Protein AF-A0A657B3E6-F1 (afdb_monomer_lite)

Foldseek 3Di:
DDDDLQVLCVVLVADRDPPVAQAPVVCCVVPVVSQVSQVVVHDVSNCSNCVNHDHPDPDQLPPPDPVVLLVVLVVVVVVPQQALVSCCVVDVNSSVSCVVVVCCCVSHNDPVPPVPDLVRLLVVLLVDQALVRCCVVPVPSSVSCVVVVCSCVSHVDD

Structure (mmCIF, N/CA/C/O backbone):
data_AF-A0A657B3E6-F1
#
_entry.id   AF-A0A657B3E6-F1
#
loop_
_atom_site.group_PDB
_atom_site.id
_atom_site.type_symbol
_atom_site.label_atom_id
_atom_site.label_alt_id
_atom_site.label_comp_id
_atom_site.label_asym_id
_atom_site.label_entity_id
_atom_site.label_seq_id
_atom_site.pdbx_PDB_ins_code
_atom_site.Cartn_x
_atom_site.Cartn_y
_atom_site.Cartn_z
_atom_site.occupancy
_atom_site.B_iso_or_equiv
_atom_site.auth_seq_id
_atom_site.auth_comp_id
_atom_site.auth_asym_id
_atom_site.auth_atom_id
_atom_site.pdbx_PDB_model_num
ATOM 1 N N . MET A 1 1 ? 27.544 -9.808 -36.982 1.00 41.88 1 MET A N 1
ATOM 2 C CA . MET A 1 1 ? 28.045 -8.652 -36.207 1.00 41.88 1 MET A CA 1
ATOM 3 C C . MET A 1 1 ? 26.848 -7.877 -35.679 1.00 41.88 1 MET A C 1
ATOM 5 O O . MET A 1 1 ? 26.099 -7.336 -36.481 1.00 41.88 1 MET A O 1
ATOM 9 N N . SER A 1 2 ? 26.595 -7.907 -34.370 1.00 53.66 2 SER A N 1
ATOM 10 C CA . SER A 1 2 ? 25.442 -7.220 -33.769 1.00 53.66 2 SER A CA 1
ATOM 11 C C . SER A 1 2 ? 25.738 -5.728 -33.638 1.00 53.66 2 SER A C 1
ATOM 13 O O . SER A 1 2 ? 26.699 -5.354 -32.972 1.00 53.66 2 SER A O 1
ATOM 15 N N . GLN A 1 3 ? 24.933 -4.879 -34.278 1.00 59.78 3 GLN A N 1
ATOM 16 C CA . GLN A 1 3 ? 25.069 -3.424 -34.178 1.00 59.78 3 GLN A CA 1
ATOM 17 C C . GLN A 1 3 ? 24.864 -2.951 -32.729 1.00 59.78 3 GLN A C 1
ATOM 19 O O . GLN A 1 3 ? 23.985 -3.449 -32.009 1.00 59.78 3 GLN A O 1
ATOM 24 N N . SER A 1 4 ? 25.652 -1.959 -32.306 1.00 70.62 4 SER A N 1
ATOM 25 C CA . SER A 1 4 ? 25.488 -1.323 -30.993 1.00 70.62 4 SER A CA 1
ATOM 26 C C . SER A 1 4 ? 24.078 -0.725 -30.862 1.00 70.62 4 SER A C 1
ATOM 28 O O . SER A 1 4 ? 23.470 -0.308 -31.851 1.00 70.62 4 SER A O 1
ATOM 30 N N . ILE A 1 5 ? 23.524 -0.687 -29.646 1.00 68.25 5 ILE A N 1
ATOM 31 C CA . ILE A 1 5 ? 22.192 -0.108 -29.374 1.00 68.25 5 ILE A CA 1
ATOM 32 C C . ILE A 1 5 ? 22.131 1.348 -29.868 1.00 68.25 5 ILE A C 1
ATOM 34 O O . ILE A 1 5 ? 21.112 1.774 -30.406 1.00 68.25 5 ILE A O 1
ATOM 38 N N . GLU A 1 6 ? 23.239 2.084 -29.770 1.00 66.50 6 GLU A N 1
ATOM 39 C CA . GLU A 1 6 ? 23.354 3.473 -30.234 1.00 66.50 6 GLU A CA 1
ATOM 40 C C . GLU A 1 6 ? 23.257 3.596 -31.761 1.00 66.50 6 GLU A C 1
ATOM 42 O O . GLU A 1 6 ? 22.559 4.475 -32.271 1.00 66.50 6 GLU A O 1
ATOM 47 N N . GLN A 1 7 ? 23.884 2.672 -32.500 1.00 67.56 7 GLN A N 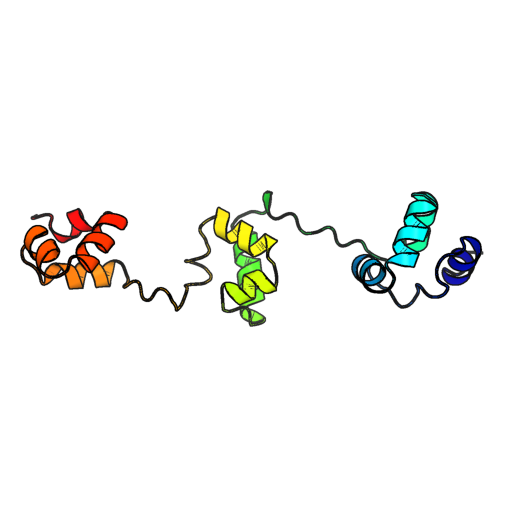1
ATOM 48 C CA . GLN A 1 7 ? 23.818 2.626 -33.967 1.00 67.56 7 GLN A CA 1
ATOM 49 C C . GLN A 1 7 ? 22.384 2.364 -34.441 1.00 67.56 7 GLN A C 1
ATOM 51 O O . GLN A 1 7 ? 21.894 3.039 -35.347 1.00 67.56 7 GLN A O 1
ATOM 56 N N . ARG A 1 8 ? 21.672 1.461 -33.758 1.00 69.88 8 ARG A N 1
ATOM 57 C CA . ARG A 1 8 ? 20.270 1.141 -34.052 1.00 69.88 8 ARG A CA 1
ATOM 58 C C . ARG A 1 8 ? 19.321 2.286 -33.708 1.00 69.88 8 ARG A C 1
ATOM 60 O O . ARG A 1 8 ? 18.450 2.628 -34.501 1.00 69.88 8 ARG A O 1
ATOM 67 N N . CYS A 1 9 ? 19.511 2.946 -32.565 1.00 67.25 9 CYS A N 1
ATOM 68 C CA . CYS A 1 9 ? 18.703 4.114 -32.196 1.00 67.25 9 CYS A CA 1
ATOM 69 C C . CYS A 1 9 ? 18.874 5.258 -33.204 1.00 67.25 9 CYS A C 1
ATOM 71 O O . CYS A 1 9 ? 17.884 5.872 -33.605 1.00 67.25 9 CYS A O 1
ATOM 73 N N . CYS A 1 10 ? 20.105 5.484 -33.675 1.00 70.88 10 CYS A N 1
ATOM 74 C CA . CYS A 1 10 ? 20.401 6.463 -34.716 1.00 70.88 10 CYS A CA 1
ATOM 75 C C . CYS A 1 10 ? 19.718 6.111 -36.052 1.00 70.88 10 CYS A C 1
ATOM 77 O O . CYS A 1 10 ? 19.150 6.997 -36.688 1.00 70.88 10 CYS A O 1
ATOM 79 N N . GLN A 1 11 ? 19.694 4.830 -36.442 1.00 71.19 11 GLN A N 1
ATOM 80 C CA . GLN A 1 11 ? 19.016 4.352 -37.657 1.00 71.19 11 GLN A CA 1
ATOM 81 C C . GLN A 1 11 ? 17.497 4.604 -37.632 1.00 71.19 11 GLN A C 1
ATOM 83 O O . GLN A 1 11 ? 16.902 4.922 -38.660 1.00 71.19 11 GLN A O 1
ATOM 88 N N . PHE A 1 12 ? 16.860 4.510 -36.462 1.00 70.44 12 PHE A N 1
ATOM 89 C CA . PHE A 1 12 ? 15.415 4.724 -36.314 1.00 70.44 12 PHE A CA 1
ATOM 90 C C . PHE A 1 12 ? 15.014 6.176 -36.003 1.00 70.44 12 PHE A C 1
ATOM 92 O O . PHE A 1 12 ? 13.819 6.459 -35.858 1.00 70.44 12 PHE A O 1
ATOM 99 N N . GLY A 1 13 ? 15.977 7.102 -35.907 1.00 69.12 13 GLY A N 1
ATOM 100 C CA . GLY A 1 13 ? 15.731 8.491 -35.501 1.00 69.12 13 GLY A CA 1
ATOM 101 C C . GLY A 1 13 ? 15.276 8.619 -34.041 1.00 69.12 13 GLY A C 1
ATOM 102 O O . GLY A 1 13 ? 14.509 9.518 -33.700 1.00 69.12 13 GLY A O 1
ATOM 103 N N . ILE A 1 14 ? 15.697 7.686 -33.184 1.00 73.50 14 ILE A N 1
ATOM 104 C CA . ILE A 1 14 ? 15.425 7.666 -31.742 1.00 73.50 14 ILE A CA 1
ATOM 105 C C . ILE A 1 14 ? 16.641 8.265 -31.014 1.00 73.50 14 ILE A C 1
ATOM 107 O O . ILE A 1 14 ? 17.760 8.229 -31.525 1.00 73.50 14 ILE A O 1
ATOM 111 N N . ALA A 1 15 ? 16.423 8.861 -29.833 1.00 66.12 15 ALA A N 1
ATOM 112 C CA . ALA A 1 15 ? 17.466 9.523 -29.044 1.00 66.12 15 ALA A CA 1
ATOM 113 C C . ALA A 1 15 ? 18.758 8.688 -28.941 1.00 66.12 15 ALA A C 1
ATOM 115 O O . ALA A 1 15 ? 18.711 7.492 -28.660 1.00 66.12 15 ALA A O 1
ATOM 116 N N . ARG A 1 16 ? 19.904 9.354 -29.146 1.00 61.41 16 ARG A N 1
ATOM 117 C CA . ARG A 1 16 ? 21.225 8.734 -29.357 1.00 61.41 16 ARG A CA 1
ATOM 118 C C . ARG A 1 16 ? 21.718 7.854 -28.201 1.00 61.41 16 ARG A C 1
ATOM 120 O O . ARG A 1 16 ? 22.428 6.895 -28.464 1.00 61.41 16 ARG A O 1
ATOM 127 N N . ASN A 1 17 ? 21.298 8.118 -26.959 1.00 65.81 17 ASN A N 1
ATOM 128 C CA . ASN A 1 17 ? 21.892 7.495 -25.770 1.00 65.81 17 ASN A CA 1
ATOM 129 C C . ASN A 1 17 ? 20.829 6.845 -24.871 1.00 65.81 17 ASN A C 1
ATOM 131 O O . ASN A 1 17 ? 20.299 7.475 -23.954 1.00 65.81 17 ASN A O 1
ATOM 135 N N . LEU A 1 18 ? 20.529 5.567 -25.123 1.00 69.75 18 LEU A N 1
ATOM 136 C CA . LEU A 1 18 ? 19.658 4.739 -24.269 1.00 69.75 18 LEU A CA 1
ATOM 137 C C . LEU A 1 18 ? 20.419 3.784 -23.340 1.00 69.75 18 LEU A C 1
ATOM 139 O O . LEU A 1 18 ? 19.806 3.135 -22.491 1.00 69.75 18 LEU A O 1
ATOM 143 N N . ALA A 1 19 ? 21.745 3.736 -23.479 1.00 67.06 19 ALA A N 1
ATOM 144 C CA . ALA A 1 19 ? 22.660 2.998 -22.617 1.00 67.06 19 ALA A CA 1
ATOM 145 C C . ALA A 1 19 ? 22.549 3.324 -21.108 1.00 67.06 19 ALA A C 1
ATOM 147 O O . ALA A 1 19 ? 22.662 2.388 -20.316 1.00 67.06 19 ALA A O 1
ATOM 148 N N . PRO A 1 20 ? 22.283 4.575 -20.657 1.00 76.25 20 PRO A N 1
ATOM 149 C CA . PRO A 1 20 ? 22.195 4.849 -19.220 1.00 76.25 20 PRO A CA 1
ATOM 150 C C . PRO A 1 20 ? 20.902 4.327 -18.572 1.00 76.25 20 PRO A C 1
ATOM 152 O O . PRO A 1 20 ? 20.819 4.248 -17.346 1.00 76.25 20 PRO A O 1
ATOM 155 N N . PHE A 1 21 ? 19.880 3.961 -19.354 1.00 78.94 21 PHE A N 1
ATOM 156 C CA . PHE A 1 21 ? 18.605 3.500 -18.809 1.00 78.94 21 PHE A CA 1
ATOM 157 C C . PHE A 1 21 ? 18.591 1.980 -18.668 1.00 78.94 21 PHE A C 1
ATOM 159 O O . PHE A 1 21 ? 18.499 1.249 -19.651 1.00 78.94 21 PHE A O 1
ATOM 166 N N . ARG A 1 22 ? 18.630 1.505 -17.419 1.00 78.31 22 ARG A N 1
ATOM 167 C CA . ARG A 1 22 ? 18.488 0.080 -17.082 1.00 78.31 22 ARG A CA 1
ATOM 168 C C . ARG A 1 22 ? 17.038 -0.399 -17.010 1.00 78.31 22 ARG A C 1
ATOM 170 O O . ARG A 1 22 ? 16.809 -1.596 -17.006 1.00 78.31 22 ARG A O 1
ATOM 177 N N . GLU A 1 23 ? 16.050 0.494 -16.959 1.00 84.19 23 GLU A N 1
ATOM 178 C CA . GLU A 1 23 ? 14.636 0.116 -16.832 1.00 84.19 23 GLU A CA 1
ATOM 179 C C . GLU A 1 23 ? 13.748 0.884 -17.815 1.00 84.19 23 GLU A C 1
ATOM 181 O O . GLU A 1 23 ? 13.967 2.064 -18.096 1.00 84.19 23 GLU A O 1
ATOM 186 N N . ARG A 1 24 ? 12.666 0.252 -18.295 1.00 85.56 24 ARG A N 1
ATOM 187 C CA . ARG A 1 24 ? 11.716 0.930 -19.203 1.00 85.56 24 ARG A CA 1
ATOM 188 C C . ARG A 1 24 ? 10.972 2.078 -18.519 1.00 85.56 24 ARG A C 1
ATOM 190 O O . ARG A 1 24 ? 10.592 3.047 -19.175 1.00 85.56 24 ARG A O 1
ATOM 197 N N . SER A 1 25 ? 10.750 1.959 -17.212 1.00 82.00 25 SER A N 1
ATOM 198 C CA . SER A 1 25 ? 10.138 2.972 -16.344 1.00 82.00 25 SER A CA 1
ATOM 199 C C . SER A 1 25 ? 10.971 4.260 -16.320 1.00 82.00 25 SER A C 1
ATOM 201 O O . SER A 1 25 ? 10.434 5.347 -16.543 1.00 82.00 25 SER A O 1
ATOM 203 N N . THR A 1 26 ? 12.285 4.139 -16.113 1.00 83.25 26 THR A N 1
ATOM 204 C CA . THR A 1 26 ? 13.228 5.263 -16.074 1.00 83.25 26 THR A CA 1
ATOM 205 C C . THR A 1 26 ? 13.406 5.873 -17.459 1.00 83.25 26 THR A C 1
ATOM 207 O O . THR A 1 26 ? 13.334 7.096 -17.588 1.00 83.25 26 THR A O 1
ATOM 210 N N . PHE A 1 27 ? 13.482 5.047 -18.507 1.00 85.44 27 PHE A N 1
ATOM 211 C CA . PHE A 1 27 ? 13.488 5.523 -19.891 1.00 85.44 27 PHE A CA 1
ATOM 212 C C . PHE A 1 27 ? 12.232 6.345 -20.227 1.00 85.44 27 PHE A C 1
ATOM 214 O O . PHE A 1 27 ? 12.337 7.464 -20.727 1.00 85.44 27 PHE A O 1
ATOM 221 N N . LYS A 1 28 ? 11.035 5.854 -19.877 1.00 86.56 28 LYS A N 1
ATOM 222 C CA . LYS A 1 28 ? 9.774 6.586 -20.084 1.00 86.56 28 LYS A CA 1
ATOM 223 C C . LYS A 1 28 ? 9.732 7.911 -19.316 1.00 86.56 28 LYS A C 1
ATOM 225 O O . LYS A 1 28 ? 9.216 8.896 -19.839 1.00 86.56 28 LYS A O 1
ATOM 230 N N . LYS A 1 29 ? 10.230 7.927 -18.076 1.00 83.69 29 LYS A N 1
ATOM 231 C CA . LYS A 1 29 ? 10.187 9.102 -17.194 1.00 83.69 29 LYS A CA 1
ATOM 232 C C . LYS A 1 29 ? 11.139 10.206 -17.654 1.00 83.69 29 LYS A C 1
ATOM 234 O O . LYS A 1 29 ? 10.741 11.364 -17.681 1.00 83.69 29 LYS A O 1
ATOM 239 N N . HIS A 1 30 ? 12.369 9.849 -18.020 1.00 83.38 30 HIS A N 1
ATOM 240 C CA . HIS A 1 30 ? 13.418 10.814 -18.363 1.00 83.38 30 HIS A CA 1
ATOM 241 C C . HIS A 1 30 ? 13.503 11.123 -19.860 1.00 83.38 30 HIS A C 1
ATOM 243 O O . HIS A 1 30 ? 13.963 12.193 -20.238 1.00 83.38 30 HIS A O 1
ATOM 249 N N . SER A 1 31 ? 13.033 10.219 -20.720 1.00 85.50 31 SER A N 1
ATOM 250 C CA . SER A 1 31 ? 13.060 10.385 -22.175 1.00 85.50 31 SER A CA 1
ATOM 251 C C . SER A 1 31 ? 11.722 9.980 -22.802 1.00 85.50 31 SER A C 1
ATOM 253 O O . SER A 1 31 ? 11.633 9.184 -23.739 1.00 85.50 31 SER A O 1
ATOM 255 N N . GLY A 1 32 ? 10.635 10.554 -22.278 1.00 84.50 32 GLY A N 1
ATOM 256 C CA . GLY A 1 32 ? 9.273 10.247 -22.724 1.00 84.50 32 GLY A CA 1
ATOM 257 C C . GLY A 1 32 ? 9.033 10.497 -24.219 1.00 84.50 32 GLY A C 1
ATOM 258 O O . GLY A 1 32 ? 8.257 9.773 -24.844 1.00 84.50 32 GLY A O 1
ATOM 259 N N . GLY A 1 33 ? 9.726 11.475 -24.816 1.00 86.06 33 GLY A N 1
ATOM 260 C CA . GLY A 1 33 ? 9.681 11.740 -26.258 1.00 86.06 33 GLY A CA 1
ATOM 261 C C . GLY A 1 33 ? 10.258 10.590 -27.087 1.00 86.06 33 GLY A C 1
ATOM 262 O O . GLY A 1 33 ? 9.593 10.099 -27.998 1.00 86.06 33 GLY A O 1
ATOM 263 N N . ALA A 1 34 ? 11.445 10.100 -26.721 1.00 84.75 34 ALA A N 1
ATOM 264 C CA . ALA A 1 34 ? 12.092 8.972 -27.389 1.00 84.75 34 ALA A CA 1
ATOM 265 C C . ALA A 1 34 ? 11.335 7.658 -27.158 1.00 84.75 34 ALA A C 1
ATOM 267 O O . ALA A 1 34 ? 11.163 6.876 -28.090 1.00 84.75 34 ALA A O 1
ATOM 268 N N . TYR A 1 35 ? 10.804 7.453 -25.949 1.00 86.31 35 TYR A N 1
ATOM 269 C CA . TYR A 1 35 ? 9.945 6.312 -25.632 1.00 86.31 35 TYR A CA 1
ATOM 270 C C . TYR A 1 35 ? 8.714 6.267 -26.549 1.00 86.31 35 TYR A C 1
ATOM 272 O O . TYR A 1 35 ? 8.406 5.233 -27.138 1.00 86.31 35 TYR A O 1
ATOM 280 N N . ARG A 1 36 ? 8.029 7.406 -26.732 1.00 87.88 36 ARG A N 1
ATOM 281 C CA . ARG A 1 36 ? 6.874 7.510 -27.637 1.00 87.88 36 ARG A CA 1
ATOM 282 C C . ARG A 1 36 ? 7.273 7.369 -29.105 1.00 87.88 36 ARG A C 1
ATOM 284 O O . ARG A 1 36 ? 6.534 6.745 -29.857 1.00 87.88 36 ARG A O 1
ATOM 291 N N . ALA A 1 37 ? 8.413 7.920 -29.519 1.00 88.06 37 ALA A N 1
ATOM 292 C CA . ALA A 1 37 ? 8.917 7.759 -30.883 1.00 88.06 37 ALA A CA 1
ATOM 293 C C . ALA A 1 37 ? 9.169 6.279 -31.212 1.00 88.06 37 ALA A C 1
ATOM 295 O O . ALA A 1 37 ? 8.696 5.799 -32.239 1.00 88.06 37 ALA A O 1
ATOM 296 N N . ALA A 1 38 ? 9.800 5.538 -30.296 1.00 86.94 38 ALA A N 1
ATOM 297 C CA . ALA A 1 38 ? 10.001 4.097 -30.423 1.00 86.94 38 ALA A CA 1
ATOM 298 C C . ALA A 1 38 ? 8.668 3.335 -30.525 1.00 86.94 38 ALA A C 1
ATOM 300 O O . ALA A 1 38 ? 8.524 2.472 -31.384 1.00 86.94 38 ALA A O 1
ATOM 301 N N . GLN A 1 39 ? 7.664 3.694 -29.713 1.00 88.19 39 GLN A N 1
ATOM 302 C CA . GLN A 1 39 ? 6.325 3.096 -29.807 1.00 88.19 39 GLN A CA 1
ATOM 303 C C . GLN A 1 39 ? 5.645 3.375 -31.155 1.00 88.19 39 GLN A C 1
ATOM 305 O O . GLN A 1 39 ? 5.043 2.473 -31.730 1.00 88.19 39 GLN A O 1
ATOM 310 N N . ARG A 1 40 ? 5.756 4.603 -31.680 1.00 88.31 40 ARG A N 1
ATOM 311 C CA . ARG A 1 40 ? 5.168 4.988 -32.978 1.00 88.31 40 ARG A CA 1
ATOM 312 C C . ARG A 1 40 ? 5.825 4.285 -34.164 1.00 88.31 40 ARG A C 1
ATOM 314 O O . ARG A 1 40 ? 5.164 4.077 -35.171 1.00 88.31 40 ARG A O 1
ATOM 321 N N . LYS A 1 41 ? 7.106 3.923 -34.052 1.00 87.56 41 LYS A N 1
ATOM 322 C CA . LYS A 1 41 ? 7.828 3.131 -35.064 1.00 87.56 41 LYS A CA 1
ATOM 323 C C . LYS A 1 41 ? 7.409 1.655 -35.079 1.00 87.56 41 LYS A C 1
ATOM 325 O O . LYS A 1 41 ? 7.781 0.935 -35.999 1.00 87.56 41 LYS A O 1
ATOM 330 N N . GLY A 1 42 ? 6.616 1.221 -34.099 1.00 86.38 42 GLY A N 1
ATOM 331 C CA . GLY A 1 42 ? 6.022 -0.109 -34.043 1.00 86.38 42 GLY A CA 1
ATOM 332 C C . GLY A 1 42 ? 6.664 -1.033 -33.001 1.00 86.38 42 GLY A C 1
ATOM 333 O O . GLY A 1 42 ? 7.718 -0.733 -32.433 1.00 86.38 42 GLY A O 1
ATOM 334 N N . PRO A 1 43 ? 6.024 -2.185 -32.731 1.00 83.50 43 PRO A N 1
ATOM 335 C CA . PRO A 1 43 ? 6.412 -3.085 -31.646 1.00 83.50 43 PRO A CA 1
ATOM 336 C C . PRO A 1 43 ? 7.789 -3.727 -31.851 1.00 83.50 43 PRO A C 1
ATOM 338 O O . PRO A 1 43 ? 8.492 -3.946 -30.870 1.00 83.50 43 PRO A O 1
ATOM 341 N N . ALA A 1 44 ? 8.199 -3.989 -33.097 1.00 83.75 44 ALA A N 1
ATOM 342 C CA . ALA A 1 44 ? 9.511 -4.562 -33.408 1.00 83.75 44 ALA A CA 1
ATOM 343 C C . ALA A 1 44 ? 10.653 -3.619 -32.989 1.00 83.75 44 ALA A C 1
ATOM 345 O O . ALA A 1 44 ? 11.504 -4.000 -32.188 1.00 83.75 44 ALA A O 1
ATOM 346 N N . VAL A 1 45 ? 10.592 -2.359 -33.435 1.00 83.94 45 VAL A N 1
ATOM 347 C CA . VAL A 1 45 ? 11.567 -1.315 -33.081 1.00 83.94 45 VAL A CA 1
ATOM 348 C C . VAL A 1 45 ? 11.545 -1.046 -31.579 1.00 83.94 45 VAL A C 1
ATOM 350 O O . VAL A 1 45 ? 12.590 -0.974 -30.939 1.00 83.94 45 VAL A O 1
ATOM 353 N N . PHE A 1 46 ? 10.359 -0.954 -30.975 1.00 85.31 46 PHE A N 1
ATOM 354 C CA . PHE A 1 46 ? 10.241 -0.737 -29.535 1.00 85.31 46 PHE A CA 1
ATOM 355 C C . PHE A 1 46 ? 10.867 -1.873 -28.713 1.00 85.31 46 PHE A C 1
ATOM 357 O O . PHE A 1 46 ? 11.579 -1.607 -27.742 1.00 85.31 46 PHE A O 1
ATOM 364 N N . ASN A 1 47 ? 10.620 -3.130 -29.085 1.00 85.50 47 ASN A N 1
ATOM 365 C CA . ASN A 1 47 ? 11.172 -4.289 -28.385 1.00 85.50 47 ASN A CA 1
ATOM 366 C C . ASN A 1 47 ? 12.689 -4.370 -28.523 1.00 85.50 47 ASN A C 1
ATOM 368 O O . ASN A 1 47 ? 13.352 -4.689 -27.543 1.00 85.50 47 ASN A O 1
ATOM 372 N N . GLU A 1 48 ? 13.233 -4.038 -29.691 1.00 83.06 48 GLU A N 1
ATOM 373 C CA . GLU A 1 48 ? 14.676 -4.011 -29.924 1.00 83.06 48 GLU A CA 1
ATOM 374 C C . GLU A 1 48 ? 15.370 -2.923 -29.093 1.00 83.06 48 GLU A C 1
ATOM 376 O O . GLU A 1 48 ? 16.349 -3.182 -28.395 1.00 83.06 48 GLU A O 1
ATOM 381 N N . VAL A 1 49 ? 14.804 -1.718 -29.097 1.00 82.62 49 VAL A N 1
ATOM 382 C CA . VAL A 1 49 ? 15.321 -0.545 -28.379 1.00 82.62 49 VAL A CA 1
ATOM 383 C C . VAL A 1 49 ? 15.205 -0.693 -26.857 1.00 82.62 49 VAL A C 1
ATOM 385 O O . VAL A 1 49 ? 15.974 -0.096 -26.107 1.00 82.62 49 VAL A O 1
ATOM 388 N N . THR A 1 50 ? 14.247 -1.491 -26.382 1.00 83.31 50 THR A N 1
ATOM 389 C CA . THR A 1 50 ? 14.013 -1.748 -24.952 1.00 83.31 50 THR A CA 1
ATOM 390 C C . THR A 1 50 ? 14.374 -3.175 -24.534 1.00 83.31 50 THR A C 1
ATOM 392 O O . THR A 1 50 ? 13.940 -3.633 -23.472 1.00 83.31 50 THR A O 1
ATOM 395 N N . ALA A 1 51 ? 15.156 -3.889 -25.349 1.00 84.31 51 ALA A N 1
ATOM 396 C CA . ALA A 1 51 ? 15.543 -5.276 -25.097 1.00 84.31 51 ALA A CA 1
ATOM 397 C C . ALA A 1 51 ? 16.415 -5.408 -23.840 1.00 84.31 51 ALA A C 1
ATOM 399 O O . ALA A 1 51 ? 16.220 -6.321 -23.043 1.00 84.31 51 ALA A O 1
ATOM 400 N N . HIS A 1 52 ? 17.328 -4.458 -23.622 1.00 81.94 52 HIS A N 1
ATOM 401 C CA . HIS A 1 52 ? 18.199 -4.394 -22.441 1.00 81.94 52 HIS A CA 1
ATOM 402 C C . HIS A 1 52 ? 17.511 -3.815 -21.201 1.00 81.94 52 HIS A C 1
ATOM 404 O O . HIS A 1 52 ? 18.097 -3.798 -20.122 1.00 81.94 52 HIS A O 1
ATOM 410 N N . MET A 1 53 ? 16.279 -3.327 -21.350 1.00 85.69 53 MET A N 1
ATOM 411 C CA . MET A 1 53 ? 15.507 -2.720 -20.277 1.00 85.69 53 MET A CA 1
ATOM 412 C C . MET A 1 53 ? 14.438 -3.708 -19.798 1.00 85.69 53 MET A C 1
ATOM 414 O O . MET A 1 53 ? 13.394 -3.836 -20.457 1.00 85.69 53 MET A O 1
ATOM 418 N N . PRO A 1 54 ? 14.624 -4.392 -18.652 1.00 76.56 54 PRO A N 1
ATOM 419 C CA . PRO A 1 54 ? 13.542 -5.113 -18.007 1.00 76.56 54 PRO A CA 1
ATOM 420 C C . PRO A 1 54 ? 12.310 -4.217 -17.849 1.00 76.56 54 PRO A C 1
ATOM 422 O O . PRO A 1 54 ? 12.382 -3.032 -17.504 1.00 76.56 54 PRO A O 1
ATOM 425 N N . ASN A 1 55 ? 11.154 -4.812 -18.130 1.00 70.69 55 ASN A N 1
ATOM 426 C CA . ASN A 1 55 ? 9.862 -4.244 -17.791 1.00 70.69 55 ASN A CA 1
ATOM 427 C C . ASN A 1 55 ? 9.392 -4.921 -16.501 1.00 70.69 55 ASN A C 1
ATOM 429 O O . ASN A 1 55 ? 8.766 -5.984 -16.598 1.00 70.69 55 ASN A O 1
ATOM 433 N N . PRO A 1 56 ? 9.708 -4.387 -15.306 1.00 62.16 56 PRO A N 1
ATOM 434 C CA . PRO A 1 56 ? 9.153 -4.941 -14.084 1.00 62.16 56 PRO A CA 1
ATOM 435 C C . PRO A 1 56 ? 7.634 -4.785 -14.167 1.00 62.16 56 PRO A C 1
ATOM 437 O O . PRO A 1 56 ? 7.095 -3.681 -14.066 1.00 62.16 56 PRO A O 1
ATOM 440 N N . ARG A 1 57 ? 6.927 -5.892 -14.430 1.00 61.06 57 ARG A N 1
ATOM 441 C CA . ARG A 1 57 ? 5.465 -5.877 -14.426 1.00 61.06 57 ARG A CA 1
ATOM 442 C C . ARG A 1 57 ? 5.034 -5.454 -13.022 1.00 61.06 57 ARG A C 1
ATOM 444 O O . ARG A 1 57 ? 5.523 -6.044 -12.055 1.00 61.06 57 ARG A O 1
ATOM 451 N N . PRO A 1 58 ? 4.130 -4.472 -12.881 1.00 62.25 58 PRO A N 1
ATOM 452 C CA . PRO A 1 58 ? 3.594 -4.124 -11.578 1.00 62.25 58 PRO A CA 1
ATOM 453 C C . PRO A 1 58 ? 3.037 -5.385 -10.913 1.00 62.25 58 PRO A C 1
ATOM 455 O O . PRO A 1 58 ? 2.207 -6.085 -11.498 1.00 62.25 58 PRO A O 1
ATOM 458 N N . LYS A 1 59 ? 3.520 -5.702 -9.707 1.00 66.31 59 LYS A N 1
ATOM 459 C CA . LYS A 1 59 ? 3.065 -6.865 -8.936 1.00 66.31 59 LYS A CA 1
ATOM 460 C C . LYS A 1 59 ? 1.561 -6.716 -8.696 1.00 66.31 59 LYS A C 1
ATOM 462 O O . LYS A 1 59 ? 1.118 -5.783 -8.025 1.00 66.31 59 LYS A O 1
ATOM 467 N N . HIS A 1 60 ? 0.764 -7.600 -9.295 1.00 73.31 60 HIS A N 1
ATOM 468 C CA . HIS A 1 60 ? -0.690 -7.500 -9.235 1.00 73.31 60 HIS A CA 1
ATOM 469 C C . HIS A 1 60 ? -1.204 -8.148 -7.945 1.00 73.31 60 HIS A C 1
ATOM 471 O O . HIS A 1 60 ? -1.432 -9.354 -7.869 1.00 73.31 60 HIS A O 1
ATOM 477 N N . TRP A 1 61 ? -1.398 -7.336 -6.908 1.00 81.12 61 TRP A N 1
ATOM 478 C CA . TRP A 1 61 ? -1.729 -7.807 -5.560 1.00 81.12 61 TRP A CA 1
ATOM 479 C C . TRP A 1 61 ? -3.091 -8.516 -5.427 1.00 81.12 61 TRP A C 1
ATOM 481 O O . TRP A 1 61 ? -3.334 -9.171 -4.416 1.00 81.12 61 TRP A O 1
ATOM 491 N N . LYS A 1 62 ? -3.967 -8.450 -6.442 1.00 75.94 62 LYS A N 1
ATOM 492 C CA . LYS A 1 62 ? -5.320 -9.051 -6.428 1.00 75.94 62 LYS A CA 1
ATOM 493 C C . LYS A 1 62 ? -5.326 -10.567 -6.187 1.00 75.94 62 LYS A C 1
ATOM 495 O O . LYS A 1 62 ? -6.230 -11.061 -5.518 1.00 75.94 62 LYS A O 1
ATOM 500 N N . HIS A 1 63 ? -4.325 -11.283 -6.697 1.00 77.00 63 HIS A N 1
ATOM 501 C CA . HIS A 1 63 ? -4.225 -12.746 -6.581 1.00 77.00 63 HIS A CA 1
ATOM 502 C C . HIS A 1 63 ? -3.217 -13.195 -5.519 1.00 77.00 63 HIS A C 1
ATOM 504 O O . HIS A 1 63 ? -3.013 -14.386 -5.318 1.00 77.00 63 HIS A O 1
ATOM 510 N N . VAL A 1 64 ? -2.581 -12.249 -4.824 1.00 81.75 64 VAL A N 1
ATOM 511 C CA . VAL A 1 64 ? -1.566 -12.567 -3.822 1.00 81.75 64 VAL A CA 1
ATOM 512 C C . VAL A 1 64 ? -2.250 -12.976 -2.519 1.00 81.75 64 VAL A C 1
ATOM 514 O O . VAL A 1 64 ? -3.174 -12.300 -2.045 1.00 81.75 64 VAL A O 1
ATOM 517 N N . GLY A 1 65 ? -1.793 -14.097 -1.959 1.00 83.00 65 GLY A N 1
ATOM 518 C CA . GLY A 1 65 ? -2.291 -14.657 -0.709 1.00 83.00 65 GLY A CA 1
ATOM 519 C C . GLY A 1 65 ? -1.994 -13.774 0.504 1.00 83.00 65 GLY A C 1
ATOM 520 O O . GLY A 1 65 ? -1.052 -12.977 0.518 1.00 83.00 65 GLY A O 1
ATOM 521 N N . LYS A 1 66 ? -2.807 -13.943 1.551 1.00 85.50 66 LYS A N 1
ATOM 522 C CA . LYS A 1 66 ? -2.728 -13.175 2.802 1.00 85.50 66 LYS A CA 1
ATOM 523 C C . LYS A 1 66 ? -1.331 -13.218 3.440 1.00 85.50 66 LYS A C 1
ATOM 525 O O . LYS A 1 66 ? -0.811 -12.179 3.834 1.00 85.50 66 LYS A O 1
ATOM 530 N N . SER A 1 67 ? -0.710 -14.395 3.503 1.00 84.75 67 SER A N 1
ATOM 531 C CA . SER A 1 67 ? 0.614 -14.606 4.110 1.00 84.75 67 SER A CA 1
ATOM 532 C C . SER A 1 67 ? 1.720 -13.807 3.414 1.00 84.75 67 SER A C 1
ATOM 534 O O . SER A 1 67 ? 2.533 -13.159 4.069 1.00 84.75 67 SER A O 1
ATOM 536 N N . THR A 1 68 ? 1.716 -13.781 2.082 1.00 88.38 68 THR A N 1
ATOM 537 C CA . THR A 1 68 ? 2.698 -13.032 1.289 1.00 88.38 68 THR A CA 1
ATOM 538 C C . THR A 1 68 ? 2.551 -11.524 1.482 1.00 88.38 68 THR A C 1
ATOM 540 O O . THR A 1 68 ? 3.553 -10.826 1.609 1.00 88.38 68 THR A O 1
ATOM 543 N N . VAL A 1 69 ? 1.312 -11.020 1.550 1.00 88.38 69 VAL A N 1
ATOM 544 C CA . VAL A 1 69 ? 1.031 -9.603 1.842 1.00 88.38 69 VAL A CA 1
ATOM 545 C C . VAL A 1 69 ? 1.589 -9.215 3.213 1.00 88.38 69 VAL A C 1
ATOM 547 O O . VAL A 1 69 ? 2.259 -8.193 3.335 1.00 88.38 69 VAL A O 1
ATOM 550 N N . VAL A 1 70 ? 1.365 -10.050 4.233 1.00 89.00 70 VAL A N 1
ATOM 551 C CA . VAL A 1 70 ? 1.875 -9.817 5.593 1.00 89.00 70 VAL A CA 1
ATOM 552 C C . VAL A 1 70 ? 3.404 -9.769 5.614 1.00 89.00 70 VAL A C 1
ATOM 554 O O . VAL A 1 70 ? 3.972 -8.863 6.221 1.00 89.00 70 VAL A O 1
ATOM 557 N N . ASN A 1 71 ? 4.074 -10.703 4.936 1.00 90.19 71 ASN A N 1
ATOM 558 C CA . ASN A 1 71 ? 5.537 -10.744 4.892 1.00 90.19 71 ASN A CA 1
ATOM 559 C C . ASN A 1 71 ? 6.133 -9.517 4.193 1.00 90.19 71 ASN A C 1
ATOM 561 O O . ASN A 1 71 ? 7.120 -8.970 4.675 1.00 90.19 71 ASN A O 1
ATOM 565 N N . GLU A 1 72 ? 5.521 -9.043 3.106 1.00 89.25 72 GLU A N 1
ATOM 566 C CA . GLU A 1 72 ? 6.007 -7.844 2.416 1.00 89.25 72 GLU A CA 1
ATOM 567 C C . GLU A 1 72 ? 5.872 -6.592 3.290 1.00 89.25 72 GLU A C 1
ATOM 569 O O . GLU A 1 72 ? 6.790 -5.783 3.380 1.00 89.25 72 GLU A O 1
ATOM 574 N N . VAL A 1 73 ? 4.741 -6.450 3.989 1.00 88.50 73 VAL A N 1
ATOM 575 C CA . VAL A 1 73 ? 4.536 -5.331 4.917 1.00 88.50 73 VAL A CA 1
ATOM 576 C C . VAL A 1 73 ? 5.528 -5.395 6.082 1.00 88.50 73 VAL A C 1
ATOM 578 O O . VAL A 1 73 ? 5.996 -4.351 6.526 1.00 88.50 73 VAL A O 1
ATOM 581 N N . LYS A 1 74 ? 5.882 -6.592 6.573 1.00 88.69 74 LYS A N 1
ATOM 582 C CA . LYS A 1 74 ? 6.919 -6.761 7.606 1.00 88.69 74 LYS A CA 1
ATOM 583 C C . LYS A 1 74 ? 8.298 -6.310 7.120 1.00 88.69 74 LYS A C 1
ATOM 585 O O . LYS A 1 74 ? 8.922 -5.521 7.816 1.00 88.69 74 LYS A O 1
ATOM 590 N N . LYS A 1 75 ? 8.714 -6.708 5.914 1.00 88.56 75 LYS A N 1
ATOM 591 C CA . LYS A 1 75 ? 9.970 -6.229 5.306 1.00 88.56 75 LYS A CA 1
ATOM 592 C C . LYS A 1 75 ? 9.996 -4.706 5.195 1.00 88.56 75 LYS A C 1
ATOM 594 O O . LYS A 1 75 ? 10.898 -4.055 5.698 1.00 88.56 75 LYS A O 1
ATOM 599 N N . LEU A 1 76 ? 8.924 -4.116 4.664 1.00 86.81 76 LEU A N 1
ATOM 600 C CA . LEU A 1 76 ? 8.822 -2.660 4.551 1.00 86.81 76 LEU A CA 1
ATOM 601 C C . LEU A 1 76 ? 8.861 -1.951 5.914 1.00 86.81 76 LEU A C 1
ATOM 603 O O . LEU A 1 76 ? 9.325 -0.815 5.996 1.00 86.81 76 LEU A O 1
ATOM 607 N N . LYS A 1 77 ? 8.378 -2.584 6.991 1.00 85.19 77 LYS A N 1
ATOM 608 C CA . LYS A 1 77 ? 8.517 -2.039 8.349 1.00 85.19 77 LYS A CA 1
ATOM 609 C C . LYS A 1 77 ? 9.966 -2.029 8.826 1.00 85.19 77 LYS A C 1
ATOM 611 O O . LYS A 1 77 ? 10.345 -1.059 9.483 1.00 85.19 77 LYS A O 1
ATOM 616 N N . GLU A 1 78 ? 10.729 -3.080 8.529 1.00 84.38 78 GLU A N 1
ATOM 617 C CA . GLU A 1 78 ? 12.170 -3.155 8.814 1.00 84.38 78 GLU A CA 1
ATOM 618 C C . GLU A 1 78 ? 12.910 -2.036 8.066 1.00 84.38 78 GLU A C 1
ATOM 620 O O . GLU A 1 78 ? 13.699 -1.318 8.675 1.00 84.38 78 GLU A O 1
ATOM 625 N N . ASP A 1 79 ? 12.506 -1.759 6.823 1.00 82.69 79 ASP A N 1
ATOM 626 C CA . ASP A 1 79 ? 13.011 -0.648 5.998 1.00 82.69 79 ASP A CA 1
ATOM 627 C C . ASP A 1 79 ? 12.530 0.753 6.448 1.00 82.69 79 ASP A C 1
ATOM 629 O O . ASP A 1 79 ? 12.820 1.765 5.810 1.00 82.69 79 ASP A O 1
ATOM 633 N N . GLY A 1 80 ? 11.759 0.852 7.538 1.00 79.94 80 GLY A N 1
ATOM 634 C CA . GLY A 1 80 ? 11.319 2.125 8.121 1.00 79.94 80 GLY A CA 1
ATOM 635 C C . GLY A 1 80 ? 9.899 2.582 7.758 1.00 79.94 80 GLY A C 1
ATOM 636 O O . GLY A 1 80 ? 9.450 3.621 8.253 1.00 79.94 80 GLY A O 1
ATOM 637 N N . CYS A 1 81 ? 9.120 1.813 6.985 1.00 81.81 81 CYS A N 1
ATOM 638 C CA . CYS A 1 81 ? 7.704 2.106 6.714 1.00 81.81 81 CYS A CA 1
ATOM 639 C C . CYS A 1 81 ? 6.804 1.711 7.898 1.00 81.81 81 CYS A C 1
ATOM 641 O O . CYS A 1 81 ? 6.084 0.715 7.870 1.00 81.81 81 CYS A O 1
ATOM 643 N N . LYS A 1 82 ? 6.822 2.525 8.959 1.00 80.81 82 LYS A N 1
ATOM 644 C CA . LYS A 1 82 ? 6.097 2.254 10.218 1.00 80.81 82 LYS A CA 1
ATOM 645 C C . LYS A 1 82 ? 4.660 2.788 10.259 1.00 80.81 82 LYS A C 1
ATOM 647 O O . LYS A 1 82 ? 3.924 2.481 11.192 1.00 80.81 82 LYS A O 1
ATOM 652 N N . THR A 1 83 ? 4.248 3.608 9.291 1.00 85.81 83 THR A N 1
ATOM 653 C CA . THR A 1 83 ? 2.927 4.263 9.279 1.00 85.81 83 THR A CA 1
ATOM 654 C C . THR A 1 83 ? 2.111 3.893 8.045 1.00 85.81 83 THR A C 1
ATOM 656 O O . THR A 1 83 ? 2.661 3.568 6.994 1.00 85.81 83 THR A O 1
ATOM 659 N N . ARG A 1 84 ? 0.778 4.003 8.146 1.00 87.88 84 ARG A N 1
ATOM 660 C CA . ARG A 1 84 ? -0.149 3.816 7.011 1.00 87.88 84 ARG A CA 1
ATOM 661 C C . ARG A 1 84 ? 0.209 4.712 5.832 1.00 87.88 84 ARG A C 1
ATOM 663 O O . ARG A 1 84 ? 0.249 4.253 4.696 1.00 87.88 84 ARG A O 1
ATOM 670 N N . SER A 1 85 ? 0.517 5.974 6.119 1.00 85.69 85 SER A N 1
ATOM 671 C CA . SER A 1 85 ? 0.912 6.958 5.114 1.00 85.69 85 SER A CA 1
ATOM 672 C C . SER A 1 85 ? 2.247 6.601 4.460 1.00 85.69 85 SER A C 1
ATOM 674 O O . SER A 1 85 ? 2.389 6.784 3.255 1.00 85.69 85 SER A O 1
ATOM 676 N N . ALA A 1 86 ? 3.208 6.059 5.219 1.00 88.19 86 ALA A N 1
ATOM 677 C CA . ALA A 1 86 ? 4.461 5.559 4.655 1.00 88.19 86 ALA A CA 1
ATOM 678 C C . ALA A 1 86 ? 4.221 4.351 3.737 1.00 88.19 86 ALA A C 1
ATOM 680 O O . ALA A 1 86 ? 4.733 4.336 2.621 1.00 88.19 86 ALA A O 1
ATOM 681 N N . LEU A 1 87 ? 3.373 3.398 4.150 1.00 88.44 87 LEU A N 1
ATOM 682 C CA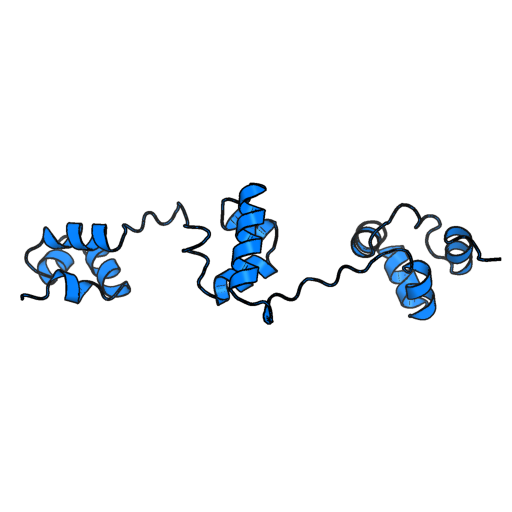 . LEU A 1 87 ? 2.999 2.255 3.312 1.00 88.44 87 LEU A CA 1
ATOM 683 C C . LEU A 1 87 ? 2.314 2.707 2.016 1.00 88.44 87 LEU A C 1
ATOM 685 O O . LEU A 1 87 ? 2.662 2.221 0.947 1.00 88.44 87 LEU A O 1
ATOM 689 N N . TYR A 1 88 ? 1.388 3.665 2.093 1.00 88.62 88 TYR A N 1
ATOM 690 C CA . TYR A 1 88 ? 0.703 4.211 0.920 1.00 88.62 88 TYR A CA 1
ATOM 691 C C . TYR A 1 88 ? 1.660 4.923 -0.045 1.00 88.62 88 TYR A C 1
ATOM 693 O O . TYR A 1 88 ? 1.569 4.729 -1.255 1.00 88.62 88 TYR A O 1
ATOM 701 N N . ARG A 1 89 ? 2.594 5.731 0.476 1.00 84.50 89 ARG A N 1
ATOM 702 C CA . ARG A 1 89 ? 3.597 6.434 -0.343 1.00 84.50 89 ARG A CA 1
ATOM 703 C C . ARG A 1 89 ? 4.580 5.476 -1.011 1.00 84.50 89 ARG A C 1
ATOM 705 O O . ARG A 1 89 ? 5.000 5.747 -2.129 1.00 84.50 89 ARG A O 1
ATOM 712 N N . ASN A 1 90 ? 4.935 4.384 -0.337 1.00 86.56 90 ASN A N 1
ATOM 713 C CA . ASN A 1 90 ? 5.853 3.383 -0.873 1.00 86.56 90 ASN A CA 1
ATOM 714 C C . ASN A 1 90 ? 5.146 2.471 -1.893 1.00 86.56 90 ASN A C 1
ATOM 716 O O . ASN A 1 90 ? 5.613 2.288 -3.014 1.00 86.56 90 ASN A O 1
ATOM 720 N N . SER A 1 91 ? 3.964 1.953 -1.542 1.00 86.94 91 SER A N 1
ATOM 721 C CA . SER A 1 91 ? 3.179 1.086 -2.418 1.00 86.94 91 SER A CA 1
ATOM 722 C C . SER A 1 91 ? 1.672 1.246 -2.200 1.00 86.94 91 SER A C 1
ATOM 724 O O . SER A 1 91 ? 1.063 0.616 -1.331 1.00 86.94 91 SER A O 1
ATOM 726 N N . GLN A 1 92 ? 1.037 2.042 -3.065 1.00 88.94 92 GLN A N 1
ATOM 727 C CA . GLN A 1 92 ? -0.420 2.229 -3.065 1.00 88.94 92 GLN A CA 1
ATOM 728 C C . GLN A 1 92 ? -1.168 0.913 -3.291 1.00 88.94 92 GLN A C 1
ATOM 730 O O . GLN A 1 92 ? -2.151 0.618 -2.616 1.00 88.94 92 GLN A O 1
ATOM 735 N N . SER A 1 93 ? -0.694 0.087 -4.223 1.00 88.25 93 SER A N 1
ATOM 736 C CA . SER A 1 93 ? -1.355 -1.168 -4.579 1.00 88.25 93 SER A CA 1
ATOM 737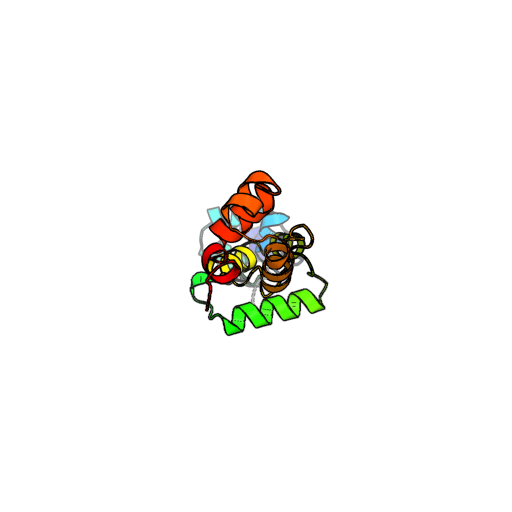 C C . SER A 1 93 ? -1.289 -2.202 -3.450 1.00 88.25 93 SER A C 1
ATOM 739 O O . SER A 1 93 ? -2.277 -2.902 -3.208 1.00 88.25 93 SER A O 1
ATOM 741 N N . LEU A 1 94 ? -0.180 -2.247 -2.703 1.00 88.38 94 LEU A N 1
ATOM 742 C CA . LEU A 1 94 ? -0.070 -3.049 -1.485 1.00 88.38 94 LEU A CA 1
ATOM 743 C C . LEU A 1 94 ? -0.984 -2.508 -0.382 1.00 88.38 94 LEU A C 1
ATOM 745 O O . LEU A 1 94 ? -1.725 -3.284 0.214 1.00 88.38 94 LEU A O 1
ATOM 749 N N . TYR A 1 95 ? -0.994 -1.190 -0.149 1.00 90.62 95 TYR A N 1
ATOM 750 C CA . TYR A 1 95 ? -1.888 -0.558 0.826 1.00 90.62 95 TYR A CA 1
ATOM 751 C C . TYR A 1 95 ? -3.358 -0.913 0.567 1.00 90.62 95 TYR A C 1
ATOM 753 O O . TYR A 1 95 ? -4.052 -1.376 1.472 1.00 90.62 95 TYR A O 1
ATOM 761 N N . HIS A 1 96 ? -3.826 -0.764 -0.676 1.00 89.56 96 HIS A N 1
ATOM 762 C CA . HIS A 1 96 ? -5.201 -1.103 -1.036 1.00 89.56 96 HIS A CA 1
ATOM 763 C C . HIS A 1 96 ? -5.495 -2.585 -0.823 1.00 89.56 96 HIS A C 1
ATOM 765 O O . HIS A 1 96 ? -6.552 -2.916 -0.295 1.00 89.56 96 HIS A O 1
ATOM 771 N N . ARG A 1 97 ? -4.554 -3.481 -1.148 1.00 90.19 97 ARG A N 1
ATOM 772 C CA . ARG A 1 97 ? -4.728 -4.913 -0.885 1.00 90.19 97 ARG A CA 1
ATOM 773 C C . ARG A 1 97 ? -4.827 -5.218 0.608 1.00 90.19 97 ARG A C 1
ATOM 775 O O . ARG A 1 97 ? -5.707 -5.978 1.002 1.00 90.19 97 ARG A O 1
ATOM 782 N N . VAL A 1 98 ? -3.953 -4.633 1.427 1.00 89.19 98 VAL A N 1
ATOM 783 C CA . VAL A 1 98 ? -3.985 -4.771 2.892 1.00 89.19 98 VAL A CA 1
ATOM 784 C C . VAL A 1 98 ? -5.322 -4.263 3.441 1.00 89.19 98 VAL A C 1
ATOM 786 O O . VAL A 1 98 ? -5.908 -4.916 4.302 1.00 89.19 98 VAL A O 1
ATOM 789 N N . ASN A 1 99 ? -5.840 -3.155 2.897 1.00 87.31 99 ASN A N 1
ATOM 790 C CA . ASN A 1 99 ? -7.147 -2.605 3.254 1.00 87.31 99 ASN A CA 1
ATOM 791 C C . ASN A 1 99 ? -8.305 -3.534 2.873 1.00 87.31 99 ASN A C 1
ATOM 793 O O . ASN A 1 99 ? -9.153 -3.816 3.709 1.00 87.31 99 ASN A O 1
ATOM 797 N N . THR A 1 100 ? -8.325 -4.069 1.647 1.00 85.44 100 THR A N 1
ATOM 798 C CA . THR A 1 100 ? -9.361 -5.023 1.209 1.00 85.44 100 THR A CA 1
ATOM 799 C C . THR A 1 100 ? -9.380 -6.290 2.065 1.00 85.44 100 THR A C 1
ATOM 801 O O . THR A 1 100 ? -10.434 -6.882 2.259 1.00 85.44 100 THR A O 1
ATOM 804 N N . LEU A 1 101 ? -8.223 -6.708 2.583 1.00 84.25 101 LEU A N 1
ATOM 805 C CA . LEU A 1 101 ? -8.105 -7.865 3.471 1.00 84.25 101 LEU A CA 1
ATOM 806 C C . LEU A 1 101 ? -8.401 -7.544 4.948 1.00 84.25 101 LEU A C 1
ATOM 808 O O . LEU A 1 101 ? -8.378 -8.462 5.764 1.00 84.25 101 LEU 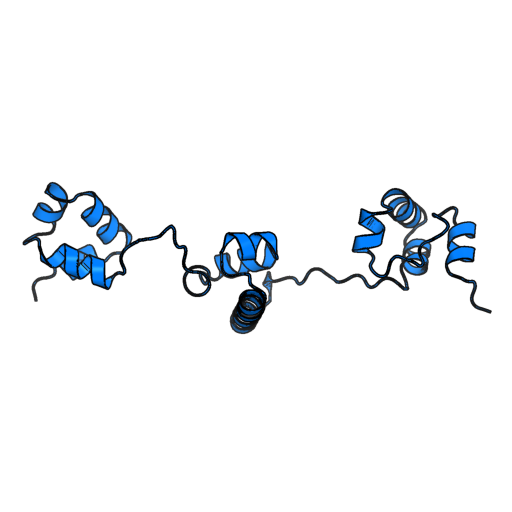A O 1
ATOM 812 N N . GLY A 1 102 ? -8.630 -6.274 5.302 1.00 82.81 102 GLY A N 1
ATOM 813 C CA . GLY A 1 102 ? -8.883 -5.843 6.681 1.00 82.81 102 GLY A CA 1
ATOM 814 C C . GLY A 1 102 ? -7.661 -5.897 7.607 1.00 82.81 102 GLY A C 1
ATOM 815 O O . GLY A 1 102 ? -7.818 -5.870 8.817 1.00 82.81 102 GLY A O 1
ATOM 816 N N . LEU A 1 103 ? -6.438 -5.962 7.068 1.00 86.00 103 LEU A N 1
ATOM 817 C CA . LEU A 1 103 ? -5.206 -6.188 7.851 1.00 86.00 103 LEU A CA 1
ATOM 818 C C . LEU A 1 103 ? -4.476 -4.900 8.234 1.00 86.00 103 LEU A C 1
ATOM 820 O O . LEU A 1 103 ? -3.354 -4.933 8.738 1.00 86.00 103 LEU A O 1
ATOM 824 N N . LEU A 1 104 ? -5.075 -3.748 7.941 1.00 83.69 104 LEU A N 1
ATOM 825 C CA . LE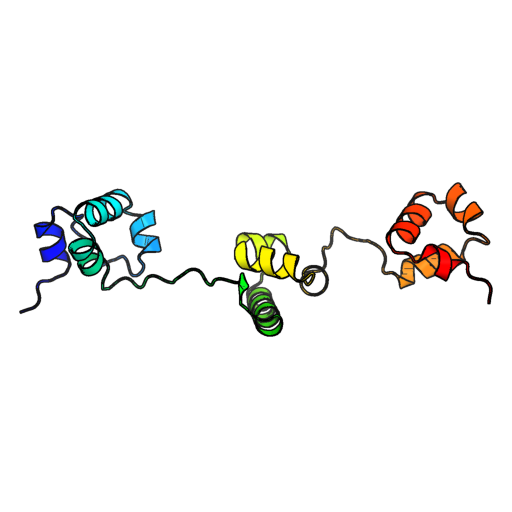U A 1 104 ? -4.460 -2.446 8.180 1.00 83.69 104 LEU A CA 1
ATOM 826 C C . LEU A 1 104 ? -4.304 -2.149 9.671 1.00 83.69 104 LEU A C 1
ATOM 828 O O . LEU A 1 104 ? -3.278 -1.597 10.057 1.00 83.69 104 LEU A O 1
ATOM 832 N N . ASP A 1 105 ? -5.291 -2.514 10.488 1.00 79.81 105 ASP A N 1
ATOM 833 C CA . ASP A 1 105 ? -5.243 -2.323 11.940 1.00 79.81 105 ASP A CA 1
ATOM 834 C C . ASP A 1 105 ? -4.238 -3.284 12.593 1.00 79.81 105 ASP A C 1
ATOM 836 O O . ASP A 1 105 ? -3.403 -2.833 13.376 1.00 79.81 105 ASP A O 1
ATOM 840 N N . ASP A 1 106 ? -4.238 -4.558 12.183 1.00 83.44 106 ASP A N 1
ATOM 841 C CA . ASP A 1 106 ? -3.317 -5.591 12.683 1.00 83.44 106 ASP A CA 1
ATOM 842 C C . ASP A 1 106 ? -1.849 -5.278 12.360 1.00 83.44 106 ASP A C 1
ATOM 844 O O . ASP A 1 106 ? -0.947 -5.473 13.177 1.00 83.44 106 ASP A O 1
ATOM 848 N N . LEU A 1 107 ? -1.580 -4.808 11.136 1.00 83.75 107 LEU A N 1
ATOM 849 C CA . LEU A 1 107 ? -0.218 -4.548 10.681 1.00 83.75 107 LEU A CA 1
ATOM 850 C C . LEU A 1 107 ? 0.233 -3.128 11.013 1.00 83.75 107 LEU A C 1
ATOM 852 O O . LEU A 1 107 ? 1.386 -2.936 11.377 1.00 83.75 107 LEU A O 1
ATOM 856 N N . LEU A 1 108 ? -0.609 -2.112 10.870 1.00 84.00 108 LEU A N 1
ATOM 857 C CA . LEU A 1 108 ? -0.219 -0.710 11.035 1.00 84.00 108 LEU A CA 1
ATOM 858 C C . LEU A 1 108 ? -1.278 0.026 11.866 1.00 84.00 108 LEU A C 1
ATOM 860 O O . LEU A 1 108 ? -2.075 0.797 11.308 1.00 84.00 108 LEU A O 1
ATOM 864 N N . PRO A 1 109 ? -1.298 -0.174 13.196 1.00 73.62 109 PRO A N 1
ATOM 865 C CA . PRO A 1 109 ? -2.247 0.507 14.068 1.00 73.62 109 PRO A CA 1
ATOM 866 C C . PRO A 1 109 ? -2.071 2.027 13.945 1.00 73.62 109 PRO A C 1
ATOM 868 O O . PRO A 1 109 ? -0.958 2.558 14.007 1.00 73.62 109 PRO A O 1
ATOM 871 N N . SER A 1 110 ? -3.169 2.744 13.696 1.00 68.00 110 SER A N 1
ATOM 872 C CA . SER A 1 110 ? -3.123 4.200 13.554 1.00 68.00 110 SER A CA 1
ATOM 873 C C . SER A 1 110 ? -2.971 4.864 14.919 1.00 68.00 110 SER A C 1
ATOM 875 O O . SER A 1 110 ? -3.842 4.718 15.771 1.00 68.00 110 SER A O 1
ATOM 877 N N . LYS A 1 111 ? -1.920 5.674 15.106 1.00 58.47 111 LYS A N 1
ATOM 878 C CA . LYS A 1 111 ? -1.730 6.486 16.325 1.00 58.47 111 LYS A CA 1
ATOM 879 C C . LYS A 1 111 ? -2.842 7.522 16.547 1.00 58.47 111 LYS A C 1
ATOM 881 O O . LYS A 1 111 ? -3.049 7.952 17.671 1.00 58.47 111 LYS A O 1
ATOM 886 N N . THR A 1 112 ? -3.567 7.919 15.497 1.00 52.62 112 THR A N 1
ATOM 887 C CA . THR A 1 112 ? -4.721 8.835 15.614 1.00 52.62 112 THR A CA 1
ATOM 888 C C . THR A 1 112 ? -5.977 8.145 16.132 1.00 52.62 112 THR A C 1
ATOM 890 O O . THR A 1 112 ? -6.949 8.800 16.493 1.00 52.62 112 THR A O 1
ATOM 893 N N . SER A 1 113 ? -5.958 6.818 16.203 1.00 49.25 113 SER A N 1
ATOM 894 C CA . SER A 1 113 ? -6.987 6.026 16.847 1.00 49.25 113 SER A CA 1
ATOM 895 C C . SER A 1 113 ? -6.486 5.653 18.232 1.00 49.25 113 SER A C 1
ATOM 897 O O . SER A 1 113 ? -6.294 4.483 18.542 1.00 49.25 113 SER A O 1
ATOM 899 N N . GLN A 1 114 ? -6.409 6.644 19.120 1.00 51.62 114 GLN A N 1
ATOM 900 C CA . GLN A 1 114 ? -6.628 6.397 20.546 1.00 51.62 114 GLN A CA 1
ATOM 901 C C . GLN A 1 114 ? -8.097 5.969 20.766 1.00 51.62 114 GLN A C 1
ATOM 903 O O . GLN A 1 114 ? -8.792 6.446 21.657 1.00 51.62 114 GLN A O 1
ATOM 908 N N . THR A 1 115 ? -8.643 5.101 19.913 1.00 55.97 115 THR A N 1
ATOM 909 C CA . THR A 1 115 ? -9.823 4.344 20.267 1.00 55.97 115 THR A CA 1
ATOM 910 C C . THR A 1 115 ? -9.338 3.350 21.290 1.00 55.97 115 THR A C 1
ATOM 912 O O . THR A 1 115 ? -8.697 2.364 20.928 1.00 55.97 115 THR A O 1
ATOM 915 N N . ARG A 1 116 ? -9.622 3.666 22.553 1.00 62.03 116 ARG A N 1
ATOM 916 C CA . ARG A 1 116 ? -9.523 2.754 23.687 1.00 62.03 116 ARG A CA 1
ATOM 917 C C . ARG A 1 116 ? -9.785 1.318 23.237 1.00 62.03 116 ARG A C 1
ATOM 919 O O . ARG A 1 116 ? -10.717 1.056 22.455 1.00 62.03 116 ARG A O 1
ATOM 926 N N . SER A 1 117 ? -8.921 0.412 23.683 1.00 71.88 117 SER A N 1
ATOM 927 C CA . SER A 1 117 ? -9.087 -1.017 23.428 1.00 71.88 117 SER A CA 1
ATOM 928 C C . SER A 1 117 ? -10.491 -1.459 23.872 1.00 71.88 117 SER A C 1
ATOM 930 O O . SER A 1 117 ? -11.104 -0.826 24.732 1.00 71.88 117 SER A O 1
ATOM 932 N N . ASN A 1 118 ? -11.048 -2.520 23.278 1.00 76.19 118 ASN A N 1
ATOM 933 C CA . ASN A 1 118 ? -12.387 -2.994 23.668 1.00 76.19 118 ASN A CA 1
ATOM 934 C C . ASN A 1 118 ? -12.475 -3.243 25.183 1.00 76.19 118 ASN A C 1
ATOM 936 O O . ASN A 1 118 ? -13.475 -2.897 25.801 1.00 76.19 118 ASN A O 1
ATOM 940 N N . ASN A 1 119 ? -11.388 -3.737 25.781 1.00 78.56 119 ASN A N 1
ATOM 941 C CA . ASN A 1 119 ? -11.292 -3.967 27.216 1.00 78.56 119 ASN A CA 1
ATOM 942 C C . ASN A 1 119 ? -11.338 -2.657 28.026 1.00 78.56 119 ASN A C 1
ATOM 944 O O . ASN A 1 119 ? -12.116 -2.530 28.964 1.00 78.56 119 ASN A O 1
ATOM 948 N N . GLU A 1 120 ? -10.590 -1.631 27.612 1.00 80.38 120 GLU A N 1
ATOM 949 C CA . GLU A 1 120 ? -10.654 -0.304 28.243 1.00 80.38 120 GLU A CA 1
ATOM 950 C C . GLU A 1 120 ? -12.038 0.353 28.135 1.00 80.38 120 GLU A C 1
ATOM 952 O O . GLU A 1 120 ? -12.427 1.129 29.010 1.00 80.38 120 GLU A O 1
ATOM 957 N N . LEU A 1 121 ? -12.782 0.080 27.059 1.00 83.50 121 LEU A N 1
ATOM 958 C CA . LEU A 1 121 ? -14.148 0.576 26.891 1.00 83.50 121 LEU A CA 1
ATOM 959 C C . LEU A 1 121 ? -15.129 -0.117 27.831 1.00 83.50 121 LEU A C 1
ATOM 961 O O . LEU A 1 121 ? -15.992 0.557 28.391 1.00 83.50 121 LEU A O 1
ATOM 965 N N . LEU A 1 122 ? -14.977 -1.428 28.027 1.00 82.94 122 LEU A N 1
ATOM 966 C CA . LEU A 1 122 ? -15.775 -2.194 28.981 1.00 82.94 122 LEU A CA 1
ATOM 967 C C . LEU A 1 122 ? -15.488 -1.750 30.422 1.00 82.94 122 LEU A C 1
ATOM 969 O O . LEU A 1 122 ? -16.424 -1.486 31.170 1.00 82.94 122 LEU A O 1
ATOM 973 N N . GLU A 1 123 ? -14.220 -1.556 30.794 1.00 84.00 123 GLU A N 1
ATOM 974 C CA . GLU A 1 123 ? -13.844 -1.026 32.116 1.00 84.00 123 GLU A CA 1
ATOM 975 C C . GLU A 1 123 ? -14.370 0.398 32.354 1.00 84.00 123 GLU A C 1
ATOM 977 O O . GLU A 1 123 ? -14.832 0.732 33.447 1.00 84.00 123 GLU A O 1
ATOM 982 N N . ALA A 1 124 ? -14.361 1.251 31.325 1.00 83.31 124 ALA A N 1
ATOM 983 C CA . ALA A 1 124 ? -14.976 2.574 31.413 1.00 83.31 124 ALA A CA 1
ATOM 984 C C . ALA A 1 124 ? -16.508 2.498 31.548 1.00 83.31 124 ALA A C 1
ATOM 986 O O . ALA A 1 124 ? -17.094 3.338 32.231 1.00 83.31 124 ALA A O 1
ATOM 987 N N . ALA A 1 125 ? -17.148 1.506 30.921 1.00 83.81 125 ALA A N 1
ATOM 988 C CA . ALA A 1 125 ? -18.595 1.306 30.964 1.00 83.81 125 ALA A CA 1
ATOM 989 C C . ALA A 1 125 ? -19.088 0.780 32.321 1.00 83.81 125 ALA A C 1
ATOM 991 O O . ALA A 1 125 ? -20.121 1.242 32.795 1.00 83.81 125 ALA A O 1
ATOM 992 N N . LYS A 1 126 ? -18.319 -0.098 32.985 1.00 84.69 126 LYS A N 1
ATOM 993 C CA . LYS A 1 126 ? -18.631 -0.661 34.318 1.00 84.69 126 LYS A CA 1
ATOM 994 C C . LYS A 1 126 ? -18.785 0.382 35.432 1.00 84.69 126 LYS A C 1
ATOM 996 O O . LYS A 1 126 ? -19.344 0.080 36.478 1.00 84.69 126 LYS A O 1
ATOM 1001 N N . ARG A 1 127 ? -18.285 1.606 35.231 1.00 86.12 127 ARG A N 1
ATOM 1002 C CA . ARG A 1 127 ? -18.432 2.723 36.185 1.00 86.12 127 ARG A CA 1
ATOM 1003 C C . ARG A 1 127 ? -19.863 3.257 36.273 1.00 86.12 127 ARG A C 1
ATOM 1005 O O . ARG A 1 127 ? -20.162 4.024 37.182 1.00 86.12 127 ARG A O 1
ATOM 1012 N N . TYR A 1 128 ? -20.709 2.896 35.315 1.00 85.00 128 TYR A N 1
ATOM 1013 C CA . TYR A 1 128 ? -22.104 3.305 35.231 1.00 85.00 128 TYR A CA 1
ATOM 1014 C C . TYR A 1 128 ? -22.999 2.109 35.565 1.00 85.00 128 TYR A C 1
ATOM 1016 O O . TYR A 1 128 ? -22.658 0.970 35.254 1.00 85.00 128 TYR A O 1
ATOM 1024 N N . GLN A 1 129 ? -24.147 2.356 36.192 1.00 81.12 129 GLN A N 1
ATOM 1025 C CA . GLN A 1 129 ? -25.044 1.296 36.664 1.00 81.12 129 GLN A CA 1
ATOM 1026 C C . GLN A 1 129 ? -25.961 0.766 35.552 1.00 81.12 129 GLN A C 1
ATOM 1028 O O . GLN A 1 129 ? -26.466 -0.352 35.637 1.00 81.12 129 GLN A O 1
ATOM 1033 N N . SER A 1 130 ? -26.190 1.562 34.503 1.00 85.62 130 SER A N 1
ATOM 1034 C CA . SER A 1 130 ? -27.078 1.222 33.388 1.00 85.62 130 SER A CA 1
ATOM 1035 C C . SER A 1 130 ? -26.611 1.842 32.069 1.00 85.62 130 SER A C 1
ATOM 1037 O O . SER A 1 130 ? -25.981 2.904 32.041 1.00 85.62 130 SER A O 1
ATOM 1039 N N . ALA A 1 131 ? -26.998 1.212 30.957 1.00 82.50 131 ALA A N 1
ATOM 1040 C CA . ALA A 1 131 ? -26.804 1.736 29.607 1.00 82.50 131 ALA A CA 1
ATOM 1041 C C . ALA A 1 131 ? -27.452 3.120 29.413 1.00 82.50 131 ALA A C 1
ATOM 1043 O O . ALA A 1 131 ? -26.944 3.950 28.657 1.00 82.50 131 ALA A O 1
ATOM 1044 N N . GLU A 1 132 ? -28.556 3.379 30.111 1.00 82.69 132 GLU A N 1
ATOM 1045 C CA . GLU A 1 132 ? -29.301 4.636 30.035 1.00 82.69 132 GLU A CA 1
ATOM 1046 C C . GLU A 1 132 ? -28.581 5.765 30.787 1.00 82.69 132 GLU A C 1
ATOM 1048 O O . GLU A 1 132 ? -28.436 6.877 30.278 1.00 82.69 132 GLU A O 1
ATOM 1053 N N . GLU A 1 133 ? -28.004 5.442 31.947 1.00 84.25 133 GLU A N 1
ATOM 1054 C CA . GLU A 1 133 ? -27.142 6.352 32.702 1.00 84.25 133 GLU A CA 1
ATOM 1055 C C . GLU A 1 133 ? -25.877 6.699 31.906 1.00 84.25 133 GLU A C 1
ATOM 1057 O O . GLU A 1 133 ? -25.492 7.867 31.810 1.00 84.25 133 GLU A O 1
ATOM 1062 N N . LEU A 1 134 ? -25.265 5.698 31.268 1.00 86.81 134 LEU A N 1
ATOM 1063 C CA . LEU A 1 134 ? -24.110 5.883 30.396 1.00 86.81 134 LEU A CA 1
ATOM 1064 C C . LEU A 1 134 ? -24.464 6.737 29.170 1.00 86.81 134 LEU A C 1
ATOM 1066 O O . LEU A 1 134 ? -23.661 7.574 28.765 1.00 86.81 134 LEU A O 1
ATOM 1070 N N . ARG A 1 135 ? -25.669 6.593 28.603 1.00 85.00 135 ARG A N 1
ATOM 1071 C CA . ARG A 1 135 ? -26.140 7.436 27.492 1.00 85.00 135 ARG A CA 1
ATOM 1072 C C . ARG A 1 135 ? -26.259 8.904 27.896 1.00 85.00 135 ARG A C 1
ATOM 1074 O O . ARG A 1 135 ? -25.860 9.767 27.118 1.00 85.00 135 ARG A O 1
ATOM 1081 N N . ASN A 1 136 ? -26.773 9.173 29.093 1.00 84.69 136 ASN A N 1
ATOM 1082 C CA . ASN A 1 136 ? -27.001 10.534 29.576 1.00 84.69 136 ASN A CA 1
ATOM 1083 C C . ASN A 1 136 ? -25.706 11.206 30.054 1.00 84.69 136 ASN A C 1
ATOM 1085 O O . ASN A 1 136 ? -25.469 12.369 29.740 1.00 84.69 136 ASN A O 1
ATOM 1089 N N . LYS A 1 137 ? -24.842 10.478 30.773 1.00 88.50 137 LYS A N 1
ATOM 1090 C CA . LYS A 1 137 ? -23.580 11.019 31.308 1.00 88.50 137 LYS A CA 1
ATOM 1091 C C . LYS A 1 137 ? -22.431 10.998 30.297 1.00 88.50 137 LYS A C 1
ATOM 1093 O O . LYS A 1 137 ? -21.549 11.848 30.362 1.00 88.50 137 LYS A O 1
ATOM 1098 N N . ASN A 1 138 ? -22.397 10.022 29.388 1.00 86.62 138 ASN A N 1
ATOM 1099 C CA . ASN A 1 138 ? -21.341 9.888 28.383 1.00 86.62 138 ASN A CA 1
ATOM 1100 C C . ASN A 1 138 ? -21.875 9.351 27.036 1.00 86.62 138 ASN A C 1
ATOM 1102 O O . ASN A 1 138 ? -21.629 8.195 26.656 1.00 86.62 138 ASN A O 1
ATOM 1106 N N . PRO A 1 139 ? -22.561 10.205 26.255 1.00 85.38 139 PRO A N 1
ATOM 1107 C CA . PRO A 1 139 ? -23.143 9.813 24.971 1.00 85.38 139 PRO A CA 1
ATOM 1108 C C . PRO A 1 139 ? -22.087 9.359 23.951 1.00 85.38 139 PRO A C 1
ATOM 1110 O O . PRO A 1 139 ? -22.365 8.510 23.100 1.00 85.38 139 PRO A O 1
ATOM 1113 N N . HIS A 1 140 ? -20.856 9.874 24.044 1.00 83.12 140 HIS A N 1
ATOM 1114 C CA . HIS A 1 140 ? -19.753 9.472 23.172 1.00 83.12 140 HIS A CA 1
ATOM 1115 C C . HIS A 1 140 ? -19.329 8.019 23.407 1.00 83.12 140 HIS A C 1
ATOM 1117 O O . HIS A 1 140 ? -19.198 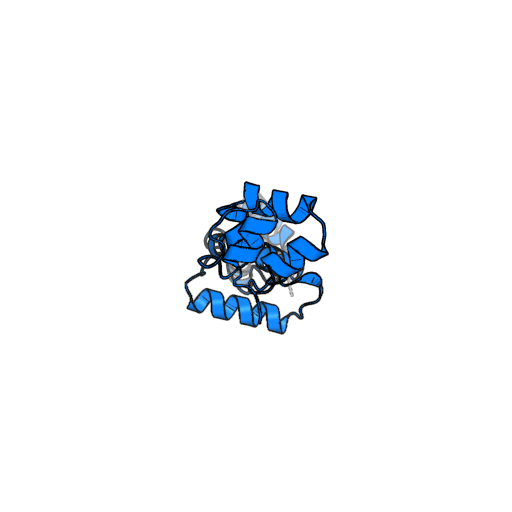7.265 22.440 1.00 83.12 140 HIS A O 1
ATOM 1123 N N . LEU A 1 141 ? -19.167 7.606 24.669 1.00 83.75 141 LEU A N 1
ATOM 1124 C CA . LEU A 1 141 ? -18.853 6.223 25.036 1.00 83.75 141 LEU A CA 1
ATOM 1125 C C . LEU A 1 141 ? -19.987 5.270 24.629 1.00 83.75 141 LEU A C 1
ATOM 1127 O O . LEU A 1 141 ? -19.721 4.215 24.057 1.00 83.75 141 LEU A O 1
ATOM 1131 N N . CYS A 1 142 ? -21.242 5.688 24.827 1.00 83.75 142 CYS A N 1
ATOM 1132 C CA . CYS A 1 142 ? -22.437 4.947 24.410 1.00 83.75 142 CYS A CA 1
ATOM 1133 C C . CYS A 1 142 ? -22.425 4.660 22.903 1.00 83.75 142 CYS A C 1
ATOM 1135 O O . CYS A 1 142 ? -22.513 3.514 22.465 1.00 83.75 142 CYS A O 1
ATOM 1137 N N . LYS A 1 143 ? -22.222 5.705 22.091 1.00 83.69 143 LYS A N 1
ATOM 1138 C CA . LYS A 1 143 ? -22.166 5.599 20.627 1.00 83.69 143 LYS A CA 1
ATOM 1139 C C . LYS A 1 143 ? -21.013 4.711 20.160 1.00 83.69 143 LYS A C 1
ATOM 1141 O O . LYS A 1 143 ? -21.158 3.989 19.174 1.00 83.69 143 LYS A O 1
ATOM 1146 N N . LEU A 1 144 ? -19.875 4.761 20.851 1.00 84.00 144 LEU A N 1
ATOM 1147 C CA . LEU A 1 144 ? -18.703 3.948 20.537 1.00 84.00 144 LEU A CA 1
ATOM 1148 C C . LEU A 1 144 ? -18.936 2.458 20.847 1.00 84.00 144 LEU A C 1
ATOM 1150 O O . LEU A 1 144 ? -18.636 1.614 20.004 1.00 84.00 144 LEU A O 1
ATOM 1154 N N . LEU A 1 145 ? -19.519 2.142 22.008 1.00 83.56 145 LEU A N 1
ATOM 1155 C CA . LEU A 1 145 ? -19.905 0.781 22.397 1.00 83.56 145 LEU A CA 1
ATOM 1156 C C . LEU A 1 145 ? -20.981 0.210 21.465 1.00 83.56 145 LEU A C 1
ATOM 1158 O O . LEU A 1 145 ? -20.858 -0.933 21.030 1.00 83.56 145 LEU A O 1
ATOM 1162 N N . SER A 1 146 ? -21.979 1.016 21.082 1.00 82.44 146 SER A N 1
ATOM 1163 C CA . SER A 1 146 ? -23.009 0.630 20.106 1.00 82.44 146 SER A CA 1
ATOM 1164 C C . SER A 1 146 ? -22.421 0.307 18.736 1.00 82.44 146 SER A C 1
ATOM 1166 O O . SER A 1 146 ? -22.758 -0.718 18.155 1.00 82.44 146 SER A O 1
ATOM 1168 N N . LYS A 1 147 ? -21.495 1.136 18.231 1.00 79.19 147 LYS A N 1
ATOM 1169 C CA . LYS A 1 147 ? -20.804 0.872 16.957 1.00 79.19 147 LYS A CA 1
ATOM 1170 C C . LYS A 1 147 ? -20.005 -0.432 16.967 1.00 79.19 147 LYS A C 1
ATOM 1172 O O . LYS A 1 147 ? -19.814 -1.021 15.910 1.00 79.19 147 LYS A O 1
ATOM 1177 N N . ARG A 1 148 ? -19.515 -0.853 18.136 1.00 80.69 148 ARG A N 1
ATOM 1178 C CA . ARG A 1 148 ? -18.724 -2.079 18.311 1.00 80.69 148 ARG A CA 1
ATOM 1179 C C . ARG A 1 148 ? -19.548 -3.291 18.756 1.00 80.69 148 ARG A C 1
ATOM 1181 O O . ARG A 1 148 ? -18.973 -4.358 18.911 1.00 80.69 148 ARG A O 1
ATOM 1188 N N . GLY A 1 149 ? -20.855 -3.144 18.982 1.00 83.50 149 GLY A N 1
ATOM 1189 C CA . GLY A 1 149 ? -21.715 -4.223 19.486 1.00 83.50 149 GLY A CA 1
ATOM 1190 C C . GLY A 1 149 ? -21.498 -4.595 20.962 1.00 83.50 149 GLY A C 1
ATOM 1191 O O . GLY A 1 149 ? -22.142 -5.512 21.454 1.00 83.50 149 GLY A O 1
ATOM 1192 N N . LEU A 1 150 ? -20.654 -3.857 21.692 1.00 82.94 150 LEU A N 1
ATOM 1193 C CA . LEU A 1 150 ? -20.233 -4.161 23.071 1.00 82.94 150 LEU A CA 1
ATOM 1194 C C . LEU A 1 150 ? -21.193 -3.615 24.140 1.00 82.94 150 LEU A C 1
ATOM 1196 O O . LEU A 1 150 ? -20.994 -3.825 25.333 1.00 82.94 150 LEU A O 1
ATOM 1200 N N . LEU A 1 151 ? -22.227 -2.871 23.736 1.00 79.56 151 LEU A N 1
ATOM 1201 C CA . LEU A 1 151 ? -23.145 -2.226 24.676 1.00 79.56 151 LEU A CA 1
ATOM 1202 C C . LEU A 1 151 ? -23.994 -3.242 25.453 1.00 79.56 151 LEU A C 1
ATOM 1204 O O . LEU A 1 151 ? -24.280 -3.026 26.625 1.00 79.56 151 LEU A O 1
ATOM 1208 N N . LYS A 1 152 ? -24.359 -4.364 24.819 1.00 79.94 152 LYS A N 1
ATOM 1209 C CA . LYS A 1 152 ? -25.032 -5.469 25.513 1.00 79.94 152 LYS A CA 1
ATOM 1210 C C . LYS A 1 152 ? -24.067 -6.159 26.476 1.00 79.94 152 LYS A C 1
ATOM 1212 O O . LYS A 1 152 ? -24.395 -6.291 27.643 1.00 79.94 152 LYS A O 1
ATOM 1217 N N . GLU A 1 153 ? -22.855 -6.496 26.037 1.00 79.94 153 GLU A N 1
ATOM 1218 C CA . GLU A 1 153 ? -21.845 -7.152 26.886 1.00 79.94 153 GLU A CA 1
ATOM 1219 C C . GLU A 1 153 ? -21.487 -6.350 28.144 1.00 79.94 153 GLU A C 1
ATOM 1221 O O . GLU A 1 153 ? -21.280 -6.931 29.204 1.00 79.94 153 GLU A O 1
ATOM 1226 N N . ALA A 1 154 ? -21.459 -5.018 28.055 1.00 76.44 154 ALA A N 1
ATOM 1227 C CA . ALA A 1 154 ? -21.164 -4.153 29.195 1.00 76.44 154 ALA A CA 1
ATOM 1228 C C . ALA A 1 154 ? -22.241 -4.176 30.298 1.00 76.44 154 ALA A C 1
ATOM 1230 O O . ALA A 1 154 ? -21.918 -3.935 31.458 1.00 76.44 154 ALA A O 1
ATOM 1231 N N . PHE A 1 155 ? -23.506 -4.436 29.946 1.00 78.19 155 PHE A N 1
ATOM 1232 C CA . PHE A 1 155 ? -24.659 -4.285 30.847 1.00 78.19 155 PHE A CA 1
ATOM 1233 C C . PHE A 1 155 ? -25.556 -5.524 30.935 1.00 78.19 155 PHE A C 1
ATOM 1235 O O . PHE A 1 155 ? -26.617 -5.474 31.559 1.00 78.19 155 PHE A O 1
ATOM 1242 N N . MET A 1 156 ? -25.158 -6.646 30.334 1.00 67.75 156 MET A N 1
ATOM 1243 C CA . MET A 1 156 ? -25.844 -7.914 30.543 1.00 67.75 156 MET A CA 1
ATOM 1244 C C . MET A 1 156 ? -25.628 -8.352 31.992 1.00 67.75 156 MET A C 1
ATOM 1246 O O . MET A 1 156 ? -24.533 -8.749 32.389 1.00 67.75 156 MET A O 1
ATOM 1250 N N . LYS A 1 157 ? -26.696 -8.247 32.789 1.00 56.50 157 LYS A N 1
ATOM 1251 C CA . LYS A 1 157 ? -26.787 -8.897 34.096 1.00 56.50 157 LYS A CA 1
ATOM 1252 C C . LYS A 1 157 ? -26.634 -10.405 33.871 1.00 56.50 157 LYS A C 1
ATOM 1254 O O . LYS A 1 157 ? -27.346 -10.959 33.033 1.00 56.50 157 LYS A O 1
ATOM 1259 N N . LYS A 1 158 ? -25.666 -11.016 34.560 1.00 46.78 158 LYS A N 1
ATOM 1260 C CA . LYS A 1 158 ? -25.619 -12.472 34.738 1.00 46.78 158 LYS A CA 1
ATOM 1261 C C . LYS A 1 158 ? -26.869 -12.945 35.466 1.00 46.78 158 LYS A C 1
ATOM 1263 O O . LYS A 1 158 ? -27.354 -12.168 36.321 1.00 46.78 158 LYS A O 1
#

Radius of gyration: 27.83 Å; chains: 1; bounding box: 57×26×74 Å

pLDDT: mean 79.52, std 9.94, range [41.88, 90.62]

Sequence (158 aa):
MSQSIEQRCCQFGIARNLAPFRERSTFKKHSGGAYRAAQRKGPAVFNEVTAHMPNPRPKHWKHVGKSTVVNEVKKLKEDGCKTRSALYRNSQSLYHRVNTLGLLDDLLPSKTSQTRSNNELLEAAKRYQSAEELRNKNPHLCKLLSKRGLLKEAFMKK

Secondary structure (DSSP, 8-state):
-PPPHHHHHHHTT--S--TT--SHHHHHHH-HHHHHHHHHT-HHHHHHHTTTS-------GGG--HHHHHHHHHHHHHTT--SHHHHHHH-HHHHHHHHHTT-HHHHS--TT-----HHHHHHHHTTSSSHHHHHHH-HHHHHHHHHTTTHHHHH---